Protein AF-V5BYB1-F1 (afdb_monomer)

pLDDT: mean 89.17, std 12.98, range [44.91, 97.81]

Structure (mmCIF, N/CA/C/O backbone):
data_AF-V5BYB1-F1
#
_entry.id   AF-V5BYB1-F1
#
loop_
_atom_site.group_PDB
_atom_site.id
_atom_site.type_symbol
_atom_site.label_atom_id
_atom_site.label_alt_id
_atom_site.label_comp_id
_atom_site.label_asym_id
_atom_site.label_entity_id
_atom_site.label_seq_id
_atom_site.pdbx_PDB_ins_code
_atom_site.Cartn_x
_atom_site.Cartn_y
_atom_site.Cartn_z
_atom_site.occupancy
_atom_site.B_iso_or_equiv
_atom_site.auth_seq_id
_atom_site.auth_comp_id
_atom_site.auth_asym_id
_atom_site.auth_atom_id
_atom_site.pdbx_PDB_model_num
ATOM 1 N N . MET A 1 1 ? 58.967 9.436 -84.830 1.00 49.25 1 MET A N 1
ATOM 2 C CA . MET A 1 1 ? 59.289 8.217 -84.060 1.00 49.25 1 MET A CA 1
ATOM 3 C C . MET A 1 1 ? 58.226 7.195 -84.417 1.00 49.25 1 MET A C 1
ATOM 5 O O . MET A 1 1 ? 57.054 7.480 -84.211 1.00 49.25 1 MET A O 1
ATOM 9 N N . SER A 1 2 ? 58.605 6.117 -85.094 1.00 58.28 2 SER A N 1
ATOM 10 C CA . SER 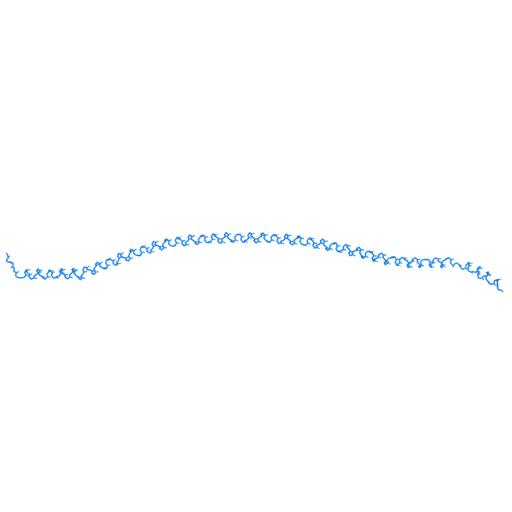A 1 2 ? 57.681 5.110 -85.627 1.00 58.28 2 SER A CA 1
ATOM 11 C C . SER A 1 2 ? 56.879 4.465 -84.496 1.00 58.28 2 SER A C 1
ATOM 13 O O . SER A 1 2 ? 57.434 4.210 -83.427 1.00 58.28 2 SER A O 1
ATOM 15 N N . ILE A 1 3 ? 55.593 4.190 -84.721 1.00 69.00 3 ILE A N 1
ATOM 16 C CA . ILE A 1 3 ? 54.814 3.334 -83.820 1.00 69.00 3 ILE A CA 1
ATOM 17 C C . ILE A 1 3 ? 55.486 1.959 -83.830 1.00 69.00 3 ILE A C 1
ATOM 19 O O . ILE A 1 3 ? 55.433 1.236 -84.822 1.00 69.00 3 ILE A O 1
ATOM 23 N N . ASN A 1 4 ? 56.173 1.634 -82.738 1.00 77.69 4 ASN A N 1
ATOM 24 C CA . ASN A 1 4 ? 56.830 0.349 -82.552 1.00 77.69 4 ASN A CA 1
ATOM 25 C C . 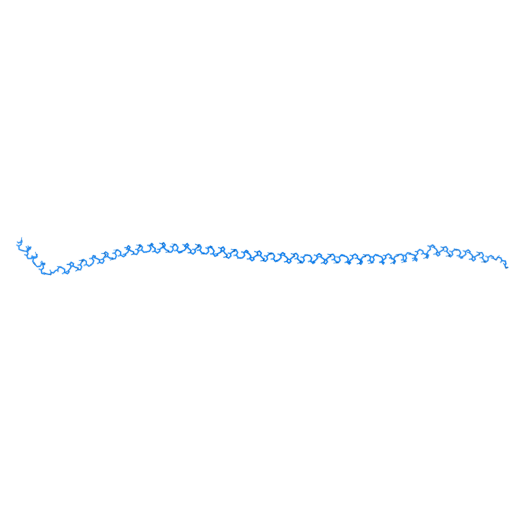ASN A 1 4 ? 55.833 -0.648 -81.951 1.00 77.69 4 ASN A C 1
ATOM 27 O O . ASN A 1 4 ? 54.982 -0.279 -81.143 1.00 77.69 4 ASN A O 1
ATOM 31 N N . ILE A 1 5 ? 55.973 -1.929 -82.299 1.00 81.44 5 ILE A N 1
ATOM 32 C CA . ILE A 1 5 ? 55.147 -3.043 -81.786 1.00 81.44 5 ILE A CA 1
ATOM 33 C C . ILE A 1 5 ? 55.106 -3.070 -80.245 1.00 81.44 5 ILE A C 1
ATOM 35 O O . ILE A 1 5 ? 54.105 -3.460 -79.647 1.00 81.44 5 ILE A O 1
ATOM 39 N N . THR A 1 6 ? 56.158 -2.575 -79.591 1.00 83.88 6 THR A N 1
ATOM 40 C CA . THR A 1 6 ? 56.239 -2.419 -78.133 1.00 83.88 6 THR A CA 1
ATOM 41 C C . THR A 1 6 ? 55.184 -1.470 -77.559 1.00 83.88 6 THR A C 1
ATOM 43 O O . THR A 1 6 ? 54.651 -1.755 -76.490 1.00 83.88 6 THR A O 1
ATOM 46 N N . LEU A 1 7 ? 54.830 -0.390 -78.266 1.00 85.69 7 LEU A N 1
ATOM 47 C CA . LEU A 1 7 ? 53.799 0.566 -77.844 1.00 85.69 7 LEU A CA 1
ATOM 48 C C . LEU A 1 7 ? 52.403 -0.077 -77.877 1.00 85.69 7 LEU A C 1
ATOM 50 O O . LEU A 1 7 ? 51.614 0.092 -76.952 1.00 85.69 7 LEU A O 1
ATOM 54 N N . ILE A 1 8 ? 52.117 -0.866 -78.918 1.00 86.25 8 ILE A N 1
ATOM 55 C CA . ILE A 1 8 ? 50.849 -1.602 -79.056 1.00 86.25 8 ILE A CA 1
ATOM 56 C C . ILE A 1 8 ? 50.734 -2.668 -77.957 1.00 86.25 8 ILE A C 1
ATOM 58 O O . ILE A 1 8 ? 49.690 -2.785 -77.316 1.00 86.25 8 ILE A O 1
ATOM 62 N N . GLY A 1 9 ? 51.823 -3.394 -77.679 1.00 88.94 9 GLY A N 1
ATOM 63 C CA . GLY A 1 9 ? 51.883 -4.341 -76.564 1.00 88.94 9 GLY A CA 1
ATOM 64 C C . GLY A 1 9 ? 51.641 -3.676 -75.205 1.00 88.94 9 GLY A C 1
ATOM 65 O O . GLY A 1 9 ? 50.857 -4.190 -74.413 1.00 88.94 9 GLY A O 1
ATOM 66 N N . GLN A 1 10 ? 52.242 -2.505 -74.957 1.00 88.88 10 GLN A N 1
ATOM 67 C CA . GLN A 1 10 ? 52.012 -1.713 -73.741 1.00 88.88 10 GLN A CA 1
ATOM 68 C C . GLN A 1 10 ? 50.563 -1.223 -73.613 1.00 88.88 10 GLN A C 1
ATOM 70 O O . GLN A 1 10 ? 50.010 -1.237 -72.516 1.00 88.88 10 GLN A O 1
ATOM 75 N N . MET A 1 11 ? 49.920 -0.816 -74.712 1.00 91.06 11 MET A N 1
ATOM 76 C CA . MET A 1 11 ? 48.504 -0.431 -74.684 1.00 91.06 11 MET A CA 1
ATOM 77 C C . MET A 1 11 ? 47.594 -1.612 -74.339 1.00 91.06 11 MET A C 1
ATOM 79 O O . MET A 1 11 ? 46.672 -1.448 -73.543 1.00 91.06 11 MET A O 1
ATOM 83 N N . ILE A 1 12 ? 47.857 -2.801 -74.893 1.00 92.38 12 ILE A N 1
ATOM 84 C CA . ILE A 1 12 ? 47.070 -4.004 -74.587 1.00 92.38 12 ILE A CA 1
ATOM 85 C C . ILE A 1 12 ? 47.254 -4.415 -73.121 1.00 92.38 12 ILE A C 1
ATOM 87 O O . ILE A 1 12 ? 46.267 -4.691 -72.441 1.00 92.38 12 ILE A O 1
ATOM 91 N N . THR A 1 13 ? 48.485 -4.425 -72.601 1.00 91.69 13 THR A N 1
ATOM 92 C CA . THR A 1 13 ? 48.723 -4.771 -71.189 1.00 91.69 13 THR A CA 1
ATOM 93 C C . THR A 1 13 ? 48.109 -3.748 -70.237 1.00 91.69 13 THR A C 1
ATOM 95 O O . THR A 1 13 ? 47.525 -4.137 -69.227 1.00 91.69 13 THR A O 1
ATOM 98 N N . PHE A 1 14 ? 48.163 -2.456 -70.570 1.00 92.88 14 PHE A N 1
ATOM 99 C CA . PHE A 1 14 ? 47.508 -1.409 -69.788 1.00 92.88 14 PHE A CA 1
ATOM 100 C C . PHE A 1 14 ? 45.977 -1.532 -69.819 1.00 92.88 14 PHE A C 1
ATOM 102 O O . PHE A 1 14 ? 45.332 -1.414 -68.779 1.00 92.88 14 PHE A O 1
ATOM 109 N N . ALA A 1 15 ? 45.387 -1.847 -70.977 1.00 93.75 15 ALA A N 1
ATOM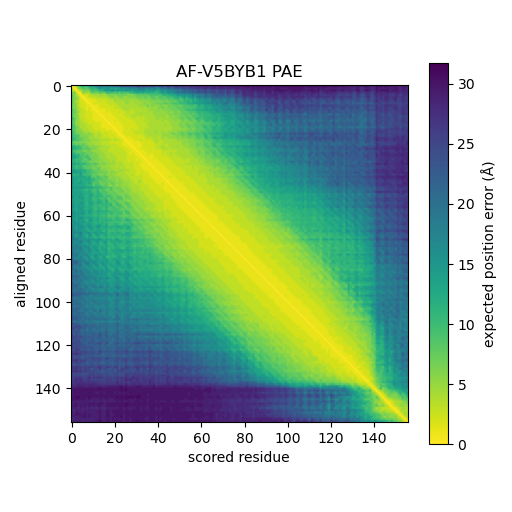 110 C CA . ALA A 1 15 ? 43.950 -2.087 -71.099 1.00 93.75 15 ALA A CA 1
ATOM 111 C C . ALA A 1 15 ? 43.493 -3.311 -70.286 1.00 93.75 15 ALA A C 1
ATOM 113 O O . ALA A 1 15 ? 42.484 -3.237 -69.585 1.00 93.75 15 ALA A O 1
ATOM 114 N N . LEU A 1 16 ? 44.256 -4.411 -70.316 1.00 94.12 16 LEU A N 1
ATOM 115 C CA . LEU A 1 16 ? 43.985 -5.596 -69.494 1.00 94.12 16 LEU A CA 1
ATOM 116 C C . LEU A 1 16 ? 44.101 -5.300 -67.993 1.00 94.12 16 LEU A C 1
ATOM 118 O O . LEU A 1 16 ? 43.287 -5.790 -67.214 1.00 94.12 16 LEU A O 1
ATOM 122 N N . LEU A 1 17 ? 45.067 -4.472 -67.583 1.00 93.56 17 LEU A N 1
ATOM 123 C CA . LEU A 1 17 ? 45.202 -4.039 -66.191 1.00 93.56 17 LEU A CA 1
ATOM 124 C C . LEU A 1 17 ? 44.001 -3.199 -65.749 1.00 93.56 17 LEU A C 1
ATOM 126 O O . LEU A 1 17 ? 43.449 -3.457 -64.682 1.00 93.56 17 LEU A O 1
ATOM 130 N N . ILE A 1 18 ? 43.565 -2.229 -66.561 1.00 93.38 18 ILE A N 1
ATOM 131 C CA . ILE A 1 18 ? 42.368 -1.428 -66.262 1.00 93.38 18 ILE A CA 1
ATOM 132 C C . ILE A 1 18 ? 41.146 -2.331 -66.127 1.00 93.38 18 ILE A C 1
ATOM 134 O O . ILE A 1 18 ? 40.384 -2.181 -65.173 1.00 93.38 18 ILE A O 1
ATOM 138 N N . TRP A 1 19 ? 40.974 -3.284 -67.044 1.00 93.75 19 TRP A N 1
ATOM 139 C CA . TRP A 1 19 ? 39.862 -4.225 -66.982 1.00 93.75 19 TRP A CA 1
ATOM 140 C C . TRP A 1 19 ? 39.894 -5.061 -65.697 1.00 93.75 19 TRP A C 1
ATOM 142 O O . TRP A 1 19 ? 38.885 -5.146 -65.003 1.00 93.75 19 TRP A O 1
ATOM 152 N N . PHE A 1 20 ? 41.060 -5.586 -65.312 1.00 94.31 20 PHE A N 1
ATOM 153 C CA . PHE A 1 20 ? 41.225 -6.326 -64.059 1.00 94.31 20 PHE A CA 1
ATOM 154 C C . PHE A 1 20 ? 40.926 -5.467 -62.819 1.00 94.31 20 PHE A C 1
ATOM 156 O O . PHE A 1 20 ? 40.245 -5.910 -61.897 1.00 94.31 20 PHE A O 1
ATOM 163 N N . VAL A 1 21 ? 41.405 -4.222 -62.785 1.00 91.81 21 VAL A N 1
ATOM 164 C CA . VAL A 1 21 ? 41.154 -3.303 -61.665 1.00 91.81 21 VAL A CA 1
ATOM 165 C C . VAL A 1 21 ? 39.669 -2.953 -61.561 1.00 91.81 21 VAL A C 1
ATOM 167 O O . VAL A 1 21 ? 39.132 -2.938 -60.453 1.00 91.81 21 VAL A O 1
ATOM 170 N N . MET A 1 22 ? 39.000 -2.716 -62.691 1.00 91.69 22 MET A N 1
ATOM 171 C CA . MET A 1 22 ? 37.563 -2.431 -62.737 1.00 91.69 22 MET A CA 1
ATOM 172 C C . MET A 1 22 ? 36.725 -3.628 -62.282 1.00 91.69 22 MET A C 1
ATOM 174 O O . MET A 1 22 ? 35.783 -3.436 -61.520 1.00 91.69 22 MET A O 1
ATOM 178 N N . GLU A 1 23 ? 37.083 -4.844 -62.702 1.00 91.12 23 GLU A N 1
ATOM 179 C CA . GLU A 1 23 ? 36.305 -6.051 -62.402 1.00 91.12 23 GLU A CA 1
ATOM 180 C C . GLU A 1 23 ? 36.548 -6.587 -60.982 1.00 91.12 23 GLU A C 1
ATOM 182 O O . GLU A 1 23 ? 35.620 -7.078 -60.350 1.00 91.12 23 GLU A O 1
ATOM 187 N N . TYR A 1 24 ? 37.772 -6.489 -60.447 1.00 90.94 24 TYR A N 1
ATOM 188 C CA . TYR A 1 24 ? 38.123 -7.140 -59.174 1.00 90.94 24 TYR A CA 1
ATOM 189 C C . TYR A 1 24 ? 38.397 -6.169 -58.024 1.00 90.94 24 TYR A C 1
ATOM 191 O O . TYR A 1 24 ? 37.972 -6.413 -56.896 1.00 90.94 24 TYR A O 1
ATOM 199 N N . VAL A 1 25 ? 39.110 -5.067 -58.266 1.00 92.25 25 VAL A N 1
ATOM 200 C CA . VAL A 1 25 ? 39.563 -4.172 -57.183 1.00 92.25 25 VAL A CA 1
ATOM 201 C C . VAL A 1 25 ? 38.487 -3.148 -56.825 1.00 92.25 25 VAL A C 1
ATOM 203 O O . VAL A 1 25 ? 38.205 -2.919 -55.647 1.00 92.25 25 VAL A O 1
ATOM 206 N N . TRP A 1 26 ? 37.858 -2.554 -57.839 1.00 90.19 26 TRP A N 1
ATOM 207 C CA . TRP A 1 26 ? 36.806 -1.554 -57.674 1.00 90.19 26 TRP A CA 1
ATOM 208 C C . TRP A 1 26 ? 35.595 -2.076 -56.878 1.00 90.19 26 TRP A C 1
ATOM 210 O O . TRP A 1 26 ? 35.239 -1.439 -55.883 1.00 90.19 26 TRP A O 1
ATOM 220 N N . PRO A 1 27 ? 34.985 -3.237 -57.204 1.00 92.38 27 PRO A N 1
ATOM 221 C CA . PRO A 1 27 ? 33.821 -3.717 -56.460 1.00 92.38 27 PRO A CA 1
ATOM 222 C C . PRO A 1 27 ? 34.137 -4.047 -55.001 1.00 92.38 27 PRO A C 1
ATOM 224 O O . PRO A 1 27 ? 33.321 -3.746 -54.134 1.00 92.38 27 PRO A O 1
ATOM 227 N N . VAL A 1 28 ? 35.324 -4.585 -54.693 1.00 92.12 28 VAL A N 1
ATOM 228 C CA . VAL A 1 28 ? 35.730 -4.878 -53.305 1.00 92.12 28 VAL A CA 1
ATOM 229 C C . VAL A 1 28 ? 35.872 -3.591 -52.484 1.00 92.12 28 VAL A C 1
ATOM 231 O O . VAL A 1 28 ? 35.398 -3.526 -51.348 1.00 92.12 28 VAL A O 1
ATOM 234 N N . LEU A 1 29 ? 36.471 -2.540 -53.056 1.00 91.25 29 LEU A N 1
ATOM 235 C CA . LEU A 1 29 ? 36.601 -1.239 -52.390 1.00 91.25 29 LEU A CA 1
ATOM 236 C C . LEU A 1 29 ? 35.244 -0.572 -52.146 1.00 91.25 29 LEU A C 1
ATOM 238 O O . LEU A 1 29 ? 34.990 -0.076 -51.046 1.00 91.25 29 LEU A O 1
ATOM 242 N N . PHE A 1 30 ? 34.363 -0.574 -53.149 1.00 92.19 30 PHE A N 1
ATOM 243 C CA . PHE A 1 30 ? 33.024 -0.003 -53.006 1.00 92.19 30 PHE A CA 1
ATOM 244 C C . PHE A 1 30 ? 32.168 -0.792 -52.018 1.00 92.19 30 PHE A C 1
ATOM 246 O O . PHE A 1 30 ? 31.497 -0.177 -51.192 1.00 92.19 30 PHE A O 1
ATOM 253 N N . ALA A 1 31 ? 32.246 -2.125 -52.027 1.00 93.44 31 ALA A N 1
ATOM 254 C CA . ALA A 1 31 ? 31.551 -2.965 -51.057 1.00 93.44 31 ALA A CA 1
ATOM 255 C C . ALA A 1 31 ? 31.988 -2.654 -49.616 1.00 93.44 31 ALA A C 1
ATOM 257 O O . ALA A 1 31 ? 31.139 -2.472 -48.747 1.00 93.44 31 ALA A O 1
ATOM 258 N N . ALA A 1 32 ? 33.294 -2.504 -49.365 1.00 92.00 32 ALA A N 1
ATOM 259 C CA . ALA A 1 32 ? 33.809 -2.160 -48.038 1.00 92.00 32 ALA A CA 1
ATOM 260 C C . ALA A 1 32 ? 33.368 -0.759 -47.567 1.00 92.00 32 ALA A C 1
ATOM 262 O O . ALA A 1 32 ? 33.096 -0.546 -46.381 1.00 92.00 32 ALA A O 1
ATOM 263 N N . LEU A 1 33 ? 33.287 0.212 -48.484 1.00 92.81 33 LEU A N 1
ATOM 264 C CA . LEU A 1 33 ? 32.774 1.551 -48.181 1.00 92.81 33 LEU A CA 1
ATOM 265 C C . LEU A 1 33 ? 31.270 1.534 -47.893 1.00 92.81 33 LEU A C 1
ATOM 267 O O . LEU A 1 33 ? 30.828 2.183 -46.943 1.00 92.81 33 LEU A O 1
ATOM 271 N N . GLU A 1 34 ? 30.498 0.789 -48.679 1.00 94.12 34 GLU A N 1
ATOM 272 C CA . GLU A 1 34 ? 29.052 0.671 -48.506 1.00 94.12 34 GLU A CA 1
ATOM 273 C C . GLU A 1 34 ? 28.703 -0.055 -47.202 1.00 94.12 34 GLU A C 1
ATOM 275 O O . GLU A 1 34 ? 27.839 0.398 -46.456 1.00 94.12 34 GLU A O 1
ATOM 280 N N . GLU A 1 35 ? 29.445 -1.108 -46.847 1.00 94.94 35 GLU A N 1
ATOM 281 C CA . GLU A 1 35 ? 29.292 -1.801 -45.565 1.00 94.94 35 GLU A CA 1
ATOM 282 C C . GLU A 1 35 ? 29.522 -0.853 -44.379 1.00 94.94 35 GLU A C 1
ATOM 284 O O . GLU A 1 35 ? 28.755 -0.857 -43.414 1.00 94.94 35 GLU A O 1
ATOM 289 N N . ARG A 1 36 ? 30.549 0.005 -44.450 1.00 94.69 36 ARG A N 1
ATOM 290 C CA . ARG A 1 36 ? 30.807 1.015 -43.412 1.00 94.69 36 ARG A CA 1
ATOM 291 C C . ARG A 1 36 ? 29.685 2.040 -43.320 1.00 94.69 36 ARG A C 1
ATOM 293 O O . ARG A 1 36 ? 29.240 2.336 -42.213 1.00 94.69 36 ARG A O 1
ATOM 300 N N . LYS A 1 37 ? 29.220 2.570 -44.455 1.00 94.38 37 LYS A N 1
ATOM 301 C CA . LYS A 1 37 ? 28.092 3.514 -44.485 1.00 94.38 37 LYS A CA 1
ATOM 302 C C . LYS A 1 37 ? 26.839 2.890 -43.883 1.00 94.38 37 LYS A C 1
ATOM 304 O O . LYS A 1 37 ? 26.213 3.506 -43.025 1.00 94.38 37 LYS A O 1
ATOM 309 N N . LYS A 1 38 ? 26.526 1.654 -44.275 1.00 95.88 38 LYS A N 1
ATOM 310 C CA . LYS A 1 38 ? 25.383 0.899 -43.766 1.00 95.88 38 LYS A CA 1
ATOM 311 C C . LYS A 1 38 ? 25.476 0.680 -42.257 1.00 95.88 38 LYS A C 1
ATOM 313 O O . LYS A 1 38 ? 24.533 1.012 -41.553 1.00 95.88 38 LYS A O 1
ATOM 318 N N . LYS A 1 39 ? 26.627 0.231 -41.743 1.00 95.31 39 LYS A N 1
ATOM 319 C CA . LYS A 1 39 ? 26.849 0.052 -40.296 1.00 95.31 39 LYS A CA 1
ATOM 320 C C . LYS A 1 39 ? 26.668 1.346 -39.501 1.00 95.31 39 LYS A C 1
ATOM 322 O O . LYS A 1 39 ? 26.091 1.316 -38.421 1.00 95.31 39 LYS A O 1
ATOM 327 N N . ILE A 1 40 ? 27.148 2.476 -40.021 1.00 94.62 40 ILE A N 1
ATOM 328 C CA . ILE A 1 40 ? 26.979 3.782 -39.366 1.00 94.62 40 ILE A CA 1
ATOM 329 C C . ILE A 1 40 ? 25.506 4.201 -39.374 1.00 94.62 40 ILE A C 1
ATOM 331 O O . ILE A 1 40 ? 24.999 4.632 -38.343 1.00 94.62 40 ILE A O 1
ATOM 335 N N . ALA A 1 41 ? 24.818 4.050 -40.507 1.00 95.62 41 ALA A N 1
ATOM 336 C CA . ALA A 1 41 ? 23.403 4.387 -40.626 1.00 95.62 41 ALA A CA 1
ATOM 337 C C . ALA A 1 41 ? 22.530 3.522 -39.703 1.00 95.62 41 ALA A C 1
ATOM 339 O O . ALA A 1 41 ? 21.695 4.052 -38.975 1.00 95.62 41 ALA A O 1
ATOM 340 N N . GLU A 1 42 ? 22.762 2.208 -39.677 1.00 96.12 42 GLU A N 1
ATOM 341 C CA . GLU A 1 42 ? 22.065 1.278 -38.784 1.00 96.12 42 GLU A CA 1
ATOM 342 C C . GLU A 1 42 ? 22.368 1.574 -37.312 1.00 96.12 42 GLU A C 1
ATOM 344 O O . GLU A 1 42 ? 21.454 1.584 -36.492 1.00 96.12 42 GLU A O 1
ATOM 349 N N . GLY A 1 43 ? 23.627 1.869 -36.974 1.00 94.81 43 GLY A N 1
ATOM 350 C CA . GLY A 1 43 ? 24.021 2.235 -35.615 1.00 94.81 43 GLY A CA 1
ATOM 351 C C . GLY A 1 43 ? 23.376 3.536 -35.140 1.00 94.81 43 GLY A C 1
ATOM 352 O O . GLY A 1 43 ? 22.897 3.602 -34.010 1.00 94.81 43 GLY A O 1
ATOM 353 N N . LEU A 1 44 ? 23.312 4.553 -36.005 1.00 95.75 44 LEU A N 1
ATOM 354 C CA . LEU A 1 44 ? 22.671 5.828 -35.686 1.00 95.75 44 LEU A CA 1
ATOM 355 C C . LEU A 1 44 ? 21.154 5.670 -35.531 1.00 95.75 44 LEU A C 1
ATOM 357 O O . LEU A 1 44 ? 20.597 6.147 -34.547 1.00 95.75 44 LEU A O 1
ATOM 361 N N . ALA A 1 45 ? 20.506 4.933 -36.438 1.00 96.31 45 ALA A N 1
ATOM 362 C CA . ALA A 1 45 ? 19.077 4.640 -36.348 1.00 96.31 45 ALA A CA 1
ATOM 363 C C . ALA A 1 45 ? 18.733 3.821 -35.091 1.00 96.31 45 ALA A C 1
ATOM 365 O O . ALA A 1 45 ? 17.732 4.084 -34.427 1.00 96.31 45 ALA A O 1
ATOM 366 N N . ALA A 1 46 ? 19.574 2.848 -34.726 1.00 95.81 46 ALA A N 1
ATOM 367 C CA . ALA A 1 46 ? 19.405 2.075 -33.499 1.00 95.81 46 ALA A CA 1
ATOM 368 C C . ALA A 1 46 ? 19.592 2.939 -32.242 1.00 95.81 46 ALA A C 1
ATOM 370 O O . ALA A 1 46 ? 18.852 2.767 -31.275 1.00 95.81 46 ALA A O 1
ATOM 371 N N . ALA A 1 47 ? 20.546 3.874 -32.253 1.00 94.94 47 ALA A N 1
ATOM 372 C CA . ALA A 1 47 ? 20.769 4.797 -31.143 1.00 94.94 47 ALA A CA 1
ATOM 373 C C . ALA A 1 47 ? 19.590 5.766 -30.954 1.00 94.94 47 ALA A C 1
ATOM 375 O O . ALA A 1 47 ? 19.129 5.941 -29.828 1.00 94.94 47 ALA A O 1
ATOM 376 N N . GLU A 1 48 ? 19.073 6.345 -32.041 1.00 95.81 48 GLU A N 1
ATOM 377 C CA . GLU A 1 48 ? 17.909 7.240 -32.007 1.00 95.81 48 GLU A CA 1
ATOM 378 C C . GLU A 1 48 ? 16.663 6.507 -31.500 1.00 95.81 48 GLU A C 1
ATOM 380 O O . GLU A 1 48 ? 16.021 6.949 -30.546 1.00 95.81 48 GLU A O 1
ATOM 385 N N . LYS A 1 49 ? 16.389 5.317 -32.047 1.00 96.69 49 LYS A N 1
ATOM 386 C CA . LYS A 1 49 ? 15.288 4.468 -31.584 1.00 96.69 49 LYS A CA 1
ATOM 387 C C . LYS A 1 49 ? 15.450 4.065 -30.116 1.00 96.69 49 LYS A C 1
ATOM 389 O O . LYS A 1 49 ? 14.485 4.101 -29.361 1.00 96.69 49 LYS A O 1
ATOM 394 N N . GLY A 1 50 ? 16.665 3.716 -29.692 1.00 96.25 50 GLY A N 1
ATOM 395 C CA . GLY A 1 50 ? 16.953 3.390 -28.296 1.00 96.25 50 GLY A CA 1
ATOM 396 C C . GLY A 1 50 ? 16.706 4.572 -27.356 1.00 96.25 50 GLY A C 1
ATOM 397 O O . GLY A 1 50 ? 16.168 4.387 -26.266 1.00 96.25 50 GLY A O 1
ATOM 398 N N . GLN A 1 51 ? 17.041 5.791 -27.783 1.00 96.38 51 GLN A N 1
ATOM 399 C CA . GLN A 1 51 ? 16.770 7.004 -27.015 1.00 96.38 51 GLN A CA 1
ATOM 400 C C . GLN A 1 51 ? 15.265 7.287 -26.912 1.00 96.38 51 GLN A C 1
ATOM 402 O O . GLN A 1 51 ? 14.777 7.591 -25.823 1.00 96.38 51 GLN A O 1
ATOM 407 N N . GLU A 1 52 ? 14.518 7.145 -28.008 1.00 96.88 52 GLU A N 1
ATOM 408 C CA . GLU A 1 52 ? 13.060 7.301 -28.010 1.00 96.88 52 GLU A CA 1
ATOM 409 C C . GLU A 1 52 ? 12.379 6.263 -27.104 1.00 96.88 52 GLU A C 1
ATOM 411 O O . G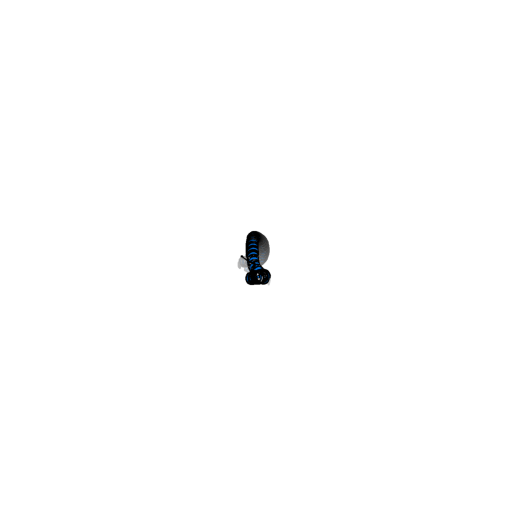LU A 1 52 ? 11.570 6.614 -26.241 1.00 96.88 52 GLU A O 1
ATOM 416 N N . GLU A 1 53 ? 12.753 4.988 -27.232 1.00 96.31 53 GLU A N 1
ATOM 417 C CA . GLU A 1 53 ? 12.233 3.908 -26.391 1.00 96.31 53 GLU A CA 1
ATOM 418 C C . GLU A 1 53 ? 12.562 4.130 -24.911 1.00 96.31 53 GLU A C 1
ATOM 420 O O . GLU A 1 53 ? 11.701 3.908 -24.055 1.00 96.31 53 GLU A O 1
ATOM 425 N N . MET A 1 54 ? 13.764 4.628 -24.596 1.00 96.19 54 MET A N 1
ATOM 426 C CA . MET A 1 54 ? 14.154 4.982 -23.230 1.00 96.19 54 MET A CA 1
ATOM 427 C C . MET A 1 54 ? 13.259 6.087 -22.660 1.00 96.19 54 MET A C 1
ATOM 429 O O . MET A 1 54 ? 12.758 5.950 -21.543 1.00 96.19 54 MET A O 1
ATOM 433 N N . LEU A 1 55 ? 13.010 7.154 -23.425 1.00 96.62 55 LEU A N 1
ATOM 434 C CA . LEU A 1 55 ? 12.140 8.254 -23.000 1.00 96.62 55 LEU A CA 1
ATOM 435 C C . LEU A 1 55 ? 10.696 7.781 -22.786 1.00 96.62 55 LEU A C 1
ATOM 437 O O . LEU A 1 55 ? 10.071 8.128 -21.781 1.00 96.62 55 LEU A O 1
ATOM 441 N N . LEU A 1 56 ? 10.172 6.947 -23.686 1.00 97.06 56 LEU A N 1
ATOM 442 C CA . LEU A 1 56 ? 8.840 6.354 -23.548 1.00 97.06 56 LEU A CA 1
ATOM 443 C C . LEU A 1 56 ? 8.752 5.432 -22.325 1.00 97.06 56 LEU A C 1
ATOM 445 O O . LEU A 1 56 ? 7.757 5.467 -21.595 1.00 97.06 56 LEU A O 1
ATOM 449 N N . ALA A 1 57 ? 9.777 4.616 -22.079 1.00 96.31 57 ALA A N 1
ATOM 450 C CA . ALA A 1 57 ? 9.851 3.753 -20.907 1.00 96.31 57 ALA A CA 1
ATOM 451 C C . ALA A 1 57 ? 9.900 4.573 -19.610 1.00 96.31 57 ALA A C 1
ATOM 453 O O . ALA A 1 57 ? 9.182 4.258 -18.661 1.00 96.31 57 ALA A O 1
ATOM 454 N N . GLU A 1 58 ? 10.671 5.662 -19.581 1.00 96.75 58 GLU A N 1
ATOM 455 C CA . GLU A 1 58 ? 10.756 6.561 -18.430 1.00 96.75 58 GLU A CA 1
ATOM 456 C C . GLU A 1 58 ? 9.413 7.251 -18.149 1.00 96.75 58 GLU A C 1
ATOM 458 O O . GLU A 1 58 ? 8.962 7.297 -17.001 1.00 96.75 58 GLU A O 1
ATOM 463 N N . GLN A 1 59 ? 8.727 7.740 -19.188 1.00 97.19 59 GLN A N 1
ATOM 464 C CA . GLN A 1 59 ? 7.390 8.325 -19.053 1.00 97.19 59 GLN A CA 1
ATOM 465 C C . GLN A 1 59 ? 6.376 7.307 -18.522 1.00 97.19 59 GLN A C 1
ATOM 467 O O . GLN A 1 59 ? 5.625 7.614 -17.593 1.00 97.19 59 GLN A O 1
ATOM 472 N N . LYS A 1 60 ? 6.381 6.078 -19.055 1.00 97.00 60 LYS A N 1
ATOM 473 C CA . LYS A 1 60 ? 5.524 4.988 -18.565 1.00 97.00 60 LYS A CA 1
ATOM 474 C C . LYS A 1 60 ? 5.830 4.644 -17.110 1.00 97.00 60 LYS A C 1
ATOM 476 O O . LYS A 1 60 ? 4.902 4.532 -16.315 1.00 97.00 60 LYS A O 1
ATOM 481 N N . ALA A 1 61 ? 7.104 4.531 -16.739 1.00 97.00 61 ALA A N 1
ATOM 482 C CA . ALA A 1 61 ? 7.518 4.246 -15.368 1.00 97.00 61 ALA A CA 1
ATOM 483 C C . ALA A 1 61 ? 7.073 5.351 -14.397 1.00 97.00 61 ALA A C 1
ATOM 485 O O . ALA A 1 61 ? 6.509 5.055 -13.343 1.00 97.00 61 ALA A O 1
ATOM 486 N N . LYS A 1 62 ? 7.245 6.626 -14.771 1.00 97.00 62 LYS A N 1
ATOM 487 C CA . LYS A 1 62 ? 6.746 7.774 -13.997 1.00 97.00 62 LYS A CA 1
ATOM 488 C C . LYS A 1 62 ? 5.223 7.741 -13.847 1.00 97.00 62 LYS A C 1
ATOM 490 O O . LYS A 1 62 ? 4.721 7.973 -12.748 1.00 97.00 62 LYS A O 1
ATOM 495 N N . GLY A 1 63 ? 4.498 7.415 -14.918 1.00 97.44 63 GLY A N 1
ATOM 496 C CA . GLY A 1 63 ? 3.043 7.254 -14.894 1.00 97.44 63 GLY A CA 1
ATOM 497 C C . GLY A 1 63 ? 2.591 6.131 -13.959 1.00 97.44 63 GLY A C 1
ATOM 498 O O . GLY A 1 63 ? 1.727 6.346 -13.114 1.00 97.44 63 GLY A O 1
ATOM 499 N N . LEU A 1 64 ? 3.227 4.960 -14.045 1.00 96.81 64 LEU A N 1
ATOM 500 C CA . LEU A 1 64 ? 2.953 3.823 -13.162 1.00 96.81 64 LEU A CA 1
ATOM 501 C C . LEU A 1 64 ? 3.238 4.157 -11.696 1.00 96.81 64 LEU A C 1
ATOM 503 O O . LEU A 1 64 ? 2.420 3.846 -10.837 1.00 96.81 64 LEU A O 1
ATOM 507 N N . LEU A 1 65 ? 4.354 4.831 -11.406 1.00 97.38 65 LEU A N 1
ATOM 508 C CA . LEU A 1 65 ? 4.699 5.241 -10.045 1.00 97.38 65 LEU A CA 1
ATOM 509 C C . LEU A 1 65 ? 3.667 6.221 -9.474 1.00 97.38 65 LEU A C 1
ATOM 511 O O . LEU A 1 65 ? 3.299 6.115 -8.305 1.00 97.38 65 LEU A O 1
ATOM 515 N N . LYS A 1 66 ? 3.196 7.173 -10.288 1.00 97.50 66 LYS A N 1
ATOM 516 C CA . LYS A 1 66 ? 2.144 8.109 -9.885 1.00 97.50 66 LYS A CA 1
ATOM 517 C C . LYS A 1 66 ? 0.838 7.368 -9.594 1.00 97.50 66 LYS A C 1
ATOM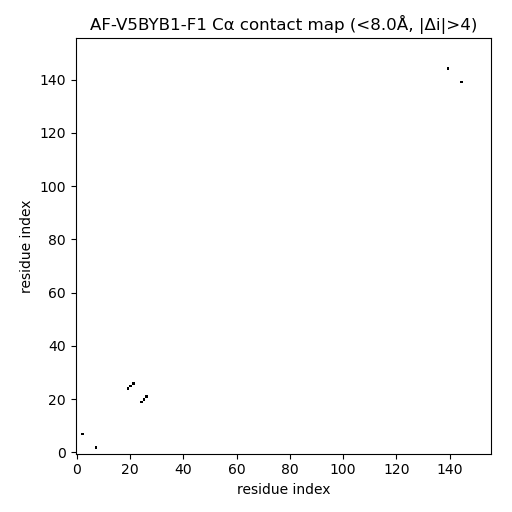 519 O O . LYS A 1 66 ? 0.312 7.508 -8.498 1.00 97.50 66 LYS A O 1
ATOM 524 N N . ASN A 1 67 ? 0.385 6.521 -10.517 1.00 97.19 67 ASN A N 1
ATOM 525 C CA . ASN A 1 67 ? -0.837 5.736 -10.337 1.00 97.19 67 ASN A CA 1
ATOM 526 C C . ASN A 1 67 ? -0.759 4.841 -9.091 1.00 97.19 67 ASN A C 1
ATOM 528 O O . ASN A 1 67 ? -1.713 4.777 -8.325 1.00 97.19 67 ASN A O 1
ATOM 532 N N . ALA A 1 68 ? 0.388 4.201 -8.845 1.00 96.56 68 ALA A N 1
ATOM 533 C CA . ALA A 1 68 ? 0.599 3.383 -7.654 1.00 96.56 68 ALA A CA 1
ATOM 534 C C . ALA A 1 68 ? 0.524 4.209 -6.357 1.00 96.56 68 ALA A C 1
ATOM 536 O O . ALA A 1 68 ? -0.046 3.752 -5.368 1.00 96.56 68 ALA A O 1
ATOM 537 N N . LYS A 1 69 ? 1.067 5.435 -6.351 1.00 96.81 69 LYS A N 1
ATOM 538 C CA . LYS A 1 69 ? 0.946 6.354 -5.207 1.00 96.81 69 LYS A CA 1
ATOM 539 C C . LYS A 1 69 ? -0.497 6.792 -4.976 1.00 96.81 69 LYS A C 1
ATOM 541 O O . LYS A 1 69 ? -0.941 6.777 -3.830 1.00 96.81 69 LYS A O 1
ATOM 546 N N . ASP A 1 70 ? -1.216 7.135 -6.041 1.00 97.56 70 ASP A N 1
ATOM 547 C CA . ASP A 1 70 ? -2.616 7.558 -5.966 1.00 97.56 70 ASP A CA 1
ATOM 548 C C . ASP A 1 70 ? -3.490 6.414 -5.418 1.00 97.56 70 ASP A C 1
ATOM 550 O O . ASP A 1 70 ? -4.205 6.600 -4.434 1.00 97.56 70 ASP A O 1
ATOM 554 N N . GLN A 1 71 ? -3.328 5.196 -5.950 1.00 97.19 71 GLN A N 1
ATOM 555 C CA . GLN A 1 71 ? -4.003 3.991 -5.449 1.00 97.19 71 GLN A CA 1
ATOM 556 C C . GLN A 1 7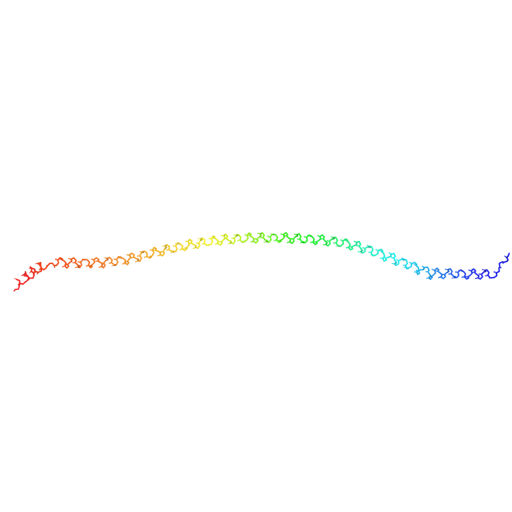1 ? -3.645 3.683 -3.991 1.00 97.19 71 GLN A C 1
ATOM 558 O O . GLN A 1 71 ? -4.517 3.357 -3.189 1.00 97.19 71 GLN A O 1
ATOM 563 N N . SER A 1 72 ? -2.371 3.804 -3.612 1.00 96.56 72 SER A N 1
ATOM 564 C CA . SER A 1 72 ? -1.954 3.596 -2.223 1.00 96.56 72 SER A CA 1
ATOM 565 C C . SER A 1 72 ? -2.604 4.610 -1.280 1.00 96.56 72 SER A C 1
ATOM 567 O O . SER A 1 72 ? -3.020 4.235 -0.185 1.00 96.56 72 SER A O 1
ATOM 569 N N . SER A 1 73 ? -2.698 5.878 -1.684 1.00 96.81 73 SER A N 1
ATOM 570 C CA . SER A 1 73 ? -3.373 6.917 -0.902 1.00 96.81 73 SER A CA 1
ATOM 571 C C . SER A 1 73 ? -4.870 6.634 -0.765 1.00 96.81 73 SER A C 1
ATOM 573 O O . SER A 1 73 ? -5.433 6.802 0.316 1.00 96.81 73 SER A O 1
ATOM 575 N N . GLU A 1 74 ? -5.511 6.172 -1.838 1.00 97.81 74 GLU A N 1
ATOM 576 C CA . GLU A 1 74 ? -6.923 5.788 -1.840 1.00 97.81 74 GLU A CA 1
ATOM 577 C C . GLU A 1 74 ? -7.186 4.610 -0.893 1.00 97.81 74 GLU A C 1
ATOM 579 O O . GLU A 1 74 ? -8.081 4.687 -0.053 1.00 97.81 74 GLU A O 1
ATOM 584 N N . ILE A 1 75 ? -6.354 3.565 -0.939 1.00 97.69 75 ILE A N 1
ATOM 585 C CA . ILE A 1 75 ? -6.441 2.416 -0.025 1.00 97.69 75 ILE A CA 1
ATOM 586 C C . ILE A 1 75 ? -6.302 2.862 1.433 1.00 97.69 75 ILE A C 1
ATOM 588 O O . ILE A 1 75 ? -7.095 2.446 2.276 1.00 97.69 75 ILE A O 1
ATOM 592 N N . VAL A 1 76 ? -5.331 3.725 1.743 1.00 97.75 76 VAL A N 1
ATOM 593 C CA . VAL A 1 76 ? -5.138 4.234 3.111 1.00 97.75 76 VAL A CA 1
ATOM 594 C C . VAL A 1 76 ? -6.343 5.058 3.569 1.00 97.75 76 VAL A C 1
ATOM 596 O O . VAL A 1 76 ? -6.795 4.896 4.702 1.00 97.75 76 VAL A O 1
ATOM 599 N N . SER A 1 77 ? -6.899 5.900 2.695 1.00 97.56 77 SER A N 1
ATOM 600 C CA . SER A 1 77 ? -8.095 6.690 3.001 1.00 97.56 77 SER A CA 1
ATOM 601 C C . SER A 1 77 ? -9.319 5.802 3.249 1.00 97.56 77 SER A C 1
ATOM 603 O O . SER A 1 77 ? -10.019 5.983 4.247 1.00 97.56 77 SER A O 1
ATOM 605 N N . MET A 1 78 ? -9.541 4.790 2.403 1.00 97.44 78 MET A N 1
ATOM 606 C CA . MET A 1 78 ? -10.614 3.811 2.592 1.00 97.44 78 MET A CA 1
ATOM 607 C C . MET A 1 78 ? -10.439 3.019 3.890 1.00 97.44 78 MET A C 1
ATOM 609 O O . MET A 1 78 ? -11.407 2.845 4.626 1.00 97.44 78 MET A O 1
ATOM 613 N N . ALA A 1 79 ? -9.216 2.588 4.208 1.00 97.25 79 ALA A N 1
ATOM 614 C CA . ALA A 1 79 ? -8.922 1.864 5.440 1.00 97.25 79 ALA A CA 1
ATOM 615 C C . ALA A 1 79 ? -9.178 2.724 6.688 1.00 97.25 79 ALA A C 1
ATOM 617 O O . ALA A 1 79 ? -9.759 2.238 7.655 1.00 97.25 79 ALA A O 1
ATOM 618 N N . GLN A 1 80 ? -8.802 4.009 6.667 1.00 97.31 80 GLN A N 1
ATOM 619 C CA . GLN A 1 80 ? -9.094 4.939 7.765 1.00 97.31 80 GLN A CA 1
ATOM 620 C C . GLN A 1 80 ? -10.594 5.161 7.943 1.00 97.31 80 GLN A C 1
ATOM 622 O O . GLN A 1 80 ? -11.081 5.136 9.073 1.00 97.31 80 GLN A O 1
ATOM 627 N N . LYS A 1 81 ? -11.331 5.334 6.840 1.00 97.56 81 LYS A N 1
ATOM 628 C CA . LYS A 1 81 ? -12.788 5.462 6.884 1.00 97.56 81 LYS A CA 1
ATOM 629 C C . LYS A 1 81 ? -13.426 4.206 7.477 1.00 97.56 81 LYS A C 1
ATOM 631 O O . LYS A 1 81 ? -14.168 4.305 8.444 1.00 97.56 81 LYS A O 1
ATOM 636 N N . GLN A 1 82 ? -13.057 3.031 6.972 1.00 97.50 82 GLN A N 1
ATOM 637 C CA . GLN A 1 82 ? -13.582 1.759 7.464 1.00 97.50 82 GLN A CA 1
ATOM 638 C C . GLN A 1 82 ? -13.238 1.523 8.941 1.00 97.50 82 GLN A C 1
ATOM 640 O O . GLN A 1 82 ? -14.080 1.054 9.698 1.00 97.50 82 GLN A O 1
ATOM 645 N N . ALA A 1 83 ? -12.029 1.882 9.381 1.00 97.06 83 ALA A N 1
ATOM 646 C CA . ALA A 1 83 ? -11.658 1.818 10.791 1.00 97.06 83 ALA A CA 1
ATOM 647 C C . ALA A 1 83 ? -12.523 2.748 11.660 1.00 97.06 83 ALA A C 1
ATOM 649 O O . ALA A 1 83 ? -12.948 2.347 12.742 1.00 97.06 83 ALA A O 1
ATOM 650 N N . SER A 1 84 ? -12.810 3.965 11.187 1.00 97.12 84 SER A N 1
ATOM 651 C CA . SER A 1 84 ? -13.709 4.899 11.874 1.00 97.12 84 SER A CA 1
ATOM 652 C C . SER A 1 84 ? -15.128 4.341 11.981 1.00 97.12 84 SER A C 1
ATOM 654 O O . SER A 1 84 ? -15.690 4.341 13.076 1.00 97.12 84 SER A O 1
ATOM 656 N N . ASP A 1 85 ? -15.665 3.808 10.881 1.00 97.69 85 ASP A N 1
ATOM 657 C CA . ASP A 1 85 ? -17.001 3.206 10.828 1.00 97.69 85 ASP A CA 1
ATOM 658 C C . ASP A 1 85 ? -17.096 2.017 11.805 1.00 97.69 85 ASP A C 1
ATOM 660 O O . ASP A 1 85 ? -18.011 1.950 12.622 1.00 97.69 85 ASP A O 1
ATOM 664 N N . ILE A 1 86 ? -16.087 1.134 11.830 1.00 97.62 86 ILE A N 1
ATOM 665 C CA . ILE A 1 86 ? -16.019 0.004 12.775 1.00 97.62 86 ILE A CA 1
ATOM 666 C C . ILE A 1 86 ? -16.015 0.487 14.229 1.00 97.62 86 ILE A C 1
ATOM 668 O O . ILE A 1 86 ? -16.668 -0.115 15.086 1.00 97.62 86 ILE A O 1
ATOM 672 N N . VAL A 1 87 ? -15.265 1.546 14.541 1.00 97.44 87 VAL A N 1
ATOM 673 C CA . VAL A 1 87 ? -15.211 2.102 15.900 1.00 97.44 87 VAL A CA 1
ATOM 674 C C . VAL A 1 87 ? -16.561 2.697 16.297 1.00 97.44 87 VAL A C 1
ATOM 676 O O . VAL A 1 87 ? -16.983 2.526 17.443 1.00 97.44 87 VAL A O 1
ATOM 679 N N . GLU A 1 88 ? -17.243 3.383 15.385 1.00 97.19 88 GLU A N 1
ATOM 680 C CA . GLU A 1 88 ? -18.568 3.949 15.632 1.00 97.19 88 GLU A CA 1
ATOM 681 C C . GLU A 1 88 ? -19.629 2.860 15.830 1.00 97.19 88 GLU A C 1
ATOM 683 O O . GLU A 1 88 ? -20.344 2.877 16.838 1.00 97.19 88 GLU A O 1
ATOM 688 N N . ASP A 1 89 ? -19.644 1.846 14.966 1.00 97.06 89 ASP A N 1
ATOM 689 C CA . ASP A 1 89 ? -20.523 0.682 15.086 1.00 97.06 89 ASP A CA 1
ATOM 690 C C . ASP A 1 89 ? -20.279 -0.069 16.398 1.00 97.06 89 ASP A C 1
ATOM 692 O O . ASP A 1 89 ? -21.220 -0.401 17.125 1.00 97.06 89 ASP A O 1
ATOM 696 N N . SER A 1 90 ? -19.010 -0.273 16.763 1.00 96.50 90 SER A N 1
ATOM 697 C CA . SER A 1 90 ? -18.631 -0.933 18.017 1.00 96.50 90 SER A CA 1
ATOM 698 C C . SER A 1 90 ? -19.088 -0.135 19.239 1.00 96.50 90 SER A C 1
ATOM 700 O O . SER A 1 90 ? -19.591 -0.717 20.200 1.00 96.50 90 SER A O 1
ATOM 702 N N . LYS A 1 91 ? -18.965 1.200 19.214 1.00 97.19 91 LYS A N 1
ATOM 703 C CA . LYS A 1 91 ? -19.471 2.073 20.287 1.00 97.19 91 LYS A CA 1
ATOM 704 C C . LYS A 1 91 ? -20.991 2.003 20.396 1.00 97.19 91 LYS A C 1
ATOM 706 O O . LYS A 1 91 ? -21.516 1.923 21.507 1.00 97.19 91 LYS A O 1
ATOM 711 N N . SER A 1 92 ? -21.692 2.020 19.265 1.00 97.38 92 SER A N 1
ATOM 712 C CA . SER A 1 92 ? -23.151 1.909 19.212 1.00 97.38 92 SER A CA 1
ATOM 713 C C . SER A 1 92 ? -23.630 0.568 19.778 1.00 97.38 92 SER A C 1
ATOM 715 O O . SER A 1 92 ? -24.490 0.529 20.663 1.00 97.38 92 SER A O 1
ATOM 717 N N . ALA A 1 93 ? -23.002 -0.533 19.355 1.00 97.06 93 ALA A N 1
ATOM 718 C CA . ALA A 1 93 ? -23.282 -1.871 19.863 1.00 97.06 93 ALA A CA 1
ATOM 719 C C . ALA A 1 93 ? -22.994 -1.987 21.368 1.00 97.06 93 ALA A C 1
ATOM 721 O O . ALA A 1 93 ? -23.837 -2.485 22.115 1.00 97.06 93 ALA A O 1
ATOM 722 N N . ALA A 1 94 ? -21.852 -1.469 21.832 1.00 96.38 94 ALA A N 1
ATOM 723 C CA . ALA A 1 94 ? -21.488 -1.473 23.247 1.00 96.38 94 ALA A CA 1
ATOM 724 C C . ALA A 1 94 ? -22.487 -0.682 24.102 1.00 96.38 94 ALA A C 1
ATOM 726 O O . ALA A 1 94 ? -22.879 -1.143 25.172 1.00 96.38 94 ALA A O 1
ATOM 727 N N . LYS A 1 95 ? -22.948 0.480 23.623 1.00 97.12 95 LYS A N 1
ATOM 728 C CA . LYS A 1 95 ? -23.973 1.271 24.315 1.00 97.12 95 LYS A CA 1
ATOM 729 C C . LYS A 1 95 ? -25.293 0.506 24.413 1.00 97.12 95 LYS A C 1
ATOM 731 O O . LYS A 1 95 ? -25.868 0.430 25.492 1.00 97.12 95 LYS A O 1
ATOM 736 N N . LYS A 1 96 ? -25.730 -0.114 23.314 1.00 97.38 96 LYS A N 1
ATOM 737 C CA . LYS A 1 96 ? -26.961 -0.914 23.277 1.00 97.38 96 LYS A CA 1
ATOM 738 C C . LYS A 1 96 ? -26.903 -2.113 24.227 1.00 97.38 96 LYS A C 1
ATOM 740 O O . LYS A 1 96 ? -27.880 -2.377 24.924 1.00 97.38 96 LYS A O 1
ATOM 745 N N . GLU A 1 97 ? -25.778 -2.825 24.276 1.00 96.25 97 GLU A N 1
ATOM 746 C CA . GLU A 1 97 ? -25.614 -3.945 25.211 1.00 96.25 97 GLU A CA 1
ATOM 747 C C . GLU A 1 97 ? -25.507 -3.458 26.661 1.00 96.25 97 GLU A C 1
ATOM 749 O O . GLU A 1 97 ? -26.083 -4.075 27.554 1.00 96.25 97 GLU A O 1
ATOM 754 N N . GLY A 1 98 ? -24.856 -2.315 26.899 1.00 96.81 98 GLY A N 1
ATOM 755 C CA . GLY A 1 98 ? -24.827 -1.663 28.209 1.00 96.81 98 GLY A CA 1
ATOM 756 C C . GLY A 1 98 ? -26.227 -1.310 28.714 1.00 96.81 98 GLY A C 1
ATOM 757 O O . GLY A 1 98 ? -26.586 -1.666 29.836 1.00 96.81 98 GLY A O 1
ATOM 758 N N . ASP A 1 99 ? -27.054 -0.695 27.867 1.00 96.81 99 ASP A N 1
ATOM 759 C CA . ASP A 1 99 ? -28.447 -0.377 28.192 1.00 96.81 99 ASP A CA 1
ATOM 760 C C . ASP A 1 99 ? -29.262 -1.652 28.472 1.00 96.81 99 ASP A C 1
ATOM 762 O O . ASP A 1 99 ? -30.044 -1.701 29.427 1.00 96.81 99 ASP A O 1
ATOM 766 N N . ARG A 1 100 ? -29.036 -2.721 27.693 1.00 97.19 100 ARG A N 1
ATOM 767 C CA . ARG A 1 100 ? -29.667 -4.032 27.911 1.00 97.19 100 ARG A CA 1
ATOM 768 C C . ARG A 1 100 ? -29.282 -4.632 29.262 1.00 97.19 100 ARG A C 1
ATOM 770 O O . ARG A 1 100 ? -30.151 -5.132 29.974 1.00 97.19 100 ARG A O 1
ATOM 777 N N . LEU A 1 101 ? -28.004 -4.560 29.627 1.00 97.12 101 LEU A N 1
ATOM 778 C CA . LEU A 1 101 ? -27.493 -5.080 30.891 1.00 97.12 101 LEU A CA 1
ATOM 779 C C . LEU A 1 101 ? -28.042 -4.292 32.087 1.00 97.12 101 LEU A C 1
ATOM 781 O O . LEU A 1 101 ? -28.449 -4.894 33.077 1.00 97.12 101 LEU A O 1
ATOM 785 N N . ILE A 1 102 ? -28.137 -2.964 31.979 1.00 97.25 102 ILE A N 1
ATOM 786 C CA . ILE A 1 102 ? -28.749 -2.118 33.014 1.00 97.25 102 ILE A CA 1
ATOM 787 C C . ILE A 1 102 ? -30.233 -2.458 33.189 1.00 97.25 102 ILE A C 1
ATOM 789 O O . ILE A 1 102 ? -30.709 -2.549 34.321 1.00 97.25 102 ILE A O 1
ATOM 793 N N . LEU A 1 103 ? -30.974 -2.652 32.095 1.00 97.12 103 LEU A N 1
ATOM 794 C CA . LEU A 1 103 ? -32.380 -3.058 32.158 1.00 97.12 103 LEU A CA 1
ATOM 795 C C . LEU A 1 103 ? -32.546 -4.428 32.825 1.00 97.12 103 LEU A C 1
ATOM 797 O O . LEU A 1 103 ? -33.398 -4.575 33.700 1.00 97.12 103 LEU A O 1
ATOM 801 N N . ALA A 1 104 ? -31.707 -5.402 32.466 1.00 96.69 104 ALA A N 1
ATOM 802 C CA . ALA A 1 104 ? -31.714 -6.724 33.088 1.00 96.69 104 ALA A CA 1
ATOM 803 C C . ALA A 1 104 ? -31.381 -6.655 34.589 1.00 96.69 104 ALA A C 1
ATOM 805 O O . ALA A 1 104 ? -32.093 -7.242 35.401 1.00 96.69 104 ALA A O 1
ATOM 806 N N . ALA A 1 105 ? -30.363 -5.878 34.971 1.00 96.50 105 ALA A N 1
ATOM 807 C CA . ALA A 1 105 ? -29.987 -5.682 36.369 1.00 96.50 105 ALA A CA 1
ATOM 808 C C . ALA A 1 105 ? -31.116 -5.029 37.182 1.00 96.50 105 ALA A C 1
ATOM 810 O O . ALA A 1 105 ? -31.402 -5.463 38.293 1.00 96.50 105 ALA A O 1
ATOM 811 N N . LYS A 1 106 ? -31.807 -4.026 36.623 1.00 96.94 106 LYS A N 1
ATOM 812 C CA . LYS A 1 106 ? -32.975 -3.407 37.274 1.00 96.94 106 LYS A CA 1
ATOM 813 C C . LYS A 1 106 ? -34.108 -4.407 3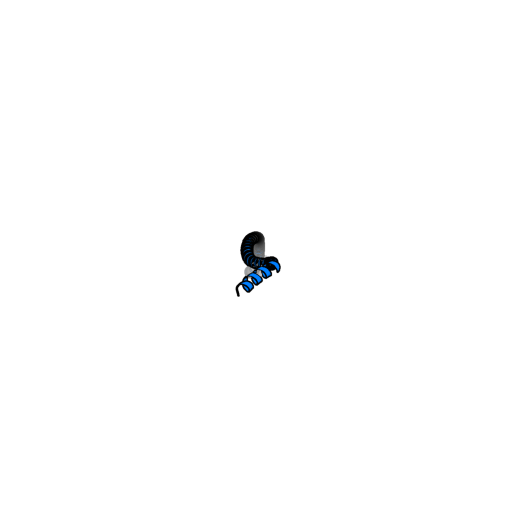7.494 1.00 96.94 106 LYS A C 1
ATOM 815 O O . LYS A 1 106 ? -34.665 -4.438 38.587 1.00 96.94 106 LYS A O 1
ATOM 820 N N . ALA A 1 107 ? -34.413 -5.236 36.495 1.00 96.38 107 ALA A N 1
ATOM 821 C CA . ALA A 1 107 ? -35.434 -6.274 36.618 1.00 96.38 107 ALA A CA 1
ATOM 822 C C . ALA A 1 107 ? -35.065 -7.316 37.690 1.00 96.38 107 ALA A C 1
ATOM 824 O O . ALA A 1 107 ? -35.914 -7.717 38.485 1.00 96.38 107 ALA A O 1
ATOM 825 N N . GLN A 1 108 ? -33.789 -7.708 37.759 1.00 96.25 108 GLN A N 1
ATOM 826 C CA . GLN A 1 108 ? -33.297 -8.639 38.773 1.00 96.25 108 GLN A CA 1
ATOM 827 C C . GLN A 1 108 ? -33.366 -8.044 40.187 1.00 96.25 108 GLN A C 1
ATOM 829 O O . GLN A 1 108 ? -33.846 -8.708 41.102 1.00 96.25 108 GLN A O 1
ATOM 834 N N . ILE A 1 109 ? -32.978 -6.775 40.358 1.00 96.38 109 ILE A N 1
ATOM 835 C CA . ILE A 1 109 ? -33.114 -6.055 41.634 1.00 96.38 109 ILE A CA 1
ATOM 836 C C . ILE A 1 109 ? -34.583 -5.988 42.061 1.00 96.38 109 ILE A C 1
ATOM 838 O O . ILE A 1 109 ? -34.899 -6.218 43.224 1.00 96.38 109 ILE A O 1
ATOM 842 N N . GLU A 1 110 ? -35.502 -5.688 41.143 1.00 96.00 110 GLU A N 1
ATOM 843 C CA . GLU A 1 110 ? -36.929 -5.613 41.462 1.00 96.00 110 GLU A CA 1
ATOM 844 C C . GLU A 1 110 ? -37.484 -6.969 41.931 1.00 96.00 110 GLU A C 1
ATOM 846 O O . GLU A 1 1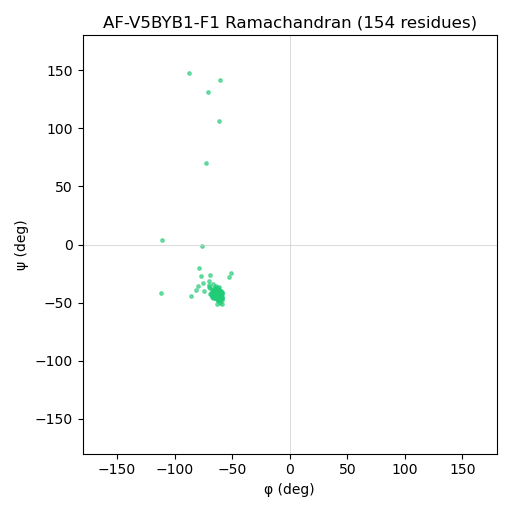10 ? -38.238 -7.036 42.909 1.00 96.00 110 GLU A O 1
ATOM 851 N N . GLN A 1 111 ? -37.042 -8.061 41.302 1.00 96.25 111 GLN A N 1
ATOM 852 C CA . GLN A 1 111 ? -37.368 -9.421 41.722 1.00 96.25 111 GLN A CA 1
ATOM 853 C C . GLN A 1 111 ? -36.790 -9.757 43.108 1.00 96.25 111 GLN A C 1
ATOM 855 O O . GLN A 1 111 ? -37.514 -10.282 43.958 1.00 96.25 111 GLN A O 1
ATOM 860 N N . GLU A 1 112 ? -35.520 -9.431 43.364 1.00 95.00 112 GLU A N 1
ATOM 861 C CA . GLU A 1 112 ? -34.875 -9.639 44.668 1.00 95.00 112 GLU A CA 1
ATOM 862 C C . GLU A 1 112 ? -35.552 -8.831 45.777 1.00 95.00 112 GLU A C 1
ATOM 864 O O . GLU A 1 112 ? -35.775 -9.343 46.876 1.00 95.00 112 GLU A O 1
ATOM 869 N N . VAL A 1 113 ? -35.953 -7.588 45.496 1.00 96.50 113 VAL A N 1
ATOM 870 C CA . VAL A 1 113 ? -36.702 -6.749 46.440 1.00 96.50 113 VAL A CA 1
ATOM 871 C C . VAL A 1 113 ? -38.045 -7.389 46.786 1.00 96.50 113 VAL A C 1
ATOM 873 O O . VAL A 1 113 ? -38.435 -7.376 47.957 1.00 96.50 113 VAL A O 1
ATOM 876 N N . GLN A 1 114 ? -38.753 -7.973 45.814 1.00 94.88 114 GLN A N 1
ATOM 877 C CA . GLN A 1 114 ? -40.008 -8.671 46.100 1.00 94.88 114 GLN A CA 1
ATOM 878 C C . GLN A 1 114 ? -39.806 -9.950 46.909 1.00 94.88 114 GLN A C 1
ATOM 880 O O . GLN A 1 114 ? -40.526 -10.143 47.890 1.00 94.88 114 GLN A O 1
ATOM 885 N N . GLN A 1 115 ? -38.799 -10.767 46.587 1.00 95.19 115 GLN A N 1
ATOM 886 C CA . GLN A 1 115 ? -38.449 -11.924 47.420 1.00 95.19 115 GLN A CA 1
ATOM 887 C C . GLN A 1 115 ? -38.076 -11.507 48.845 1.00 95.19 115 GLN A C 1
ATOM 889 O O . GLN A 1 115 ? -38.560 -12.091 49.813 1.00 95.19 115 GLN A O 1
ATOM 894 N N . THR A 1 116 ? -37.270 -10.456 48.991 1.00 94.19 116 THR A N 1
ATOM 895 C CA . THR A 1 116 ? -36.844 -9.950 50.302 1.00 94.19 116 THR A CA 1
ATOM 896 C C . THR A 1 116 ? -38.037 -9.455 51.113 1.00 94.19 116 THR A C 1
ATOM 898 O O . THR A 1 116 ? -38.136 -9.748 52.301 1.00 94.19 116 THR A O 1
ATOM 901 N N . LYS A 1 117 ? -38.994 -8.758 50.487 1.00 94.75 117 LYS A N 1
ATOM 902 C CA . LYS A 1 117 ? -40.237 -8.335 51.150 1.00 94.75 117 LYS A CA 1
ATOM 903 C C . LYS A 1 117 ? -41.091 -9.517 51.604 1.00 94.75 117 LYS A C 1
ATOM 905 O O . LYS A 1 117 ? -41.682 -9.441 52.679 1.00 94.75 117 LYS A O 1
ATOM 910 N N . GLU A 1 118 ? -41.181 -10.591 50.820 1.00 93.69 118 GLU A N 1
ATOM 911 C CA . GLU A 1 118 ? -41.886 -11.807 51.246 1.00 93.69 118 GLU A CA 1
ATOM 912 C C . GLU A 1 118 ? -41.206 -12.477 52.442 1.00 93.69 118 GLU A C 1
ATOM 914 O O . GLU A 1 118 ? -41.888 -12.840 53.403 1.00 93.69 118 GLU A O 1
ATOM 919 N N . THR A 1 119 ? -39.878 -12.597 52.422 1.00 93.75 119 THR A N 1
ATOM 920 C CA . THR A 1 119 ? -39.102 -13.121 53.555 1.00 93.75 119 THR A CA 1
ATOM 921 C C . THR A 1 119 ? -39.289 -12.252 54.797 1.00 93.75 119 THR A C 1
ATOM 923 O O . THR A 1 119 ? -39.645 -12.768 55.855 1.00 93.75 119 THR A O 1
ATOM 926 N N . LEU A 1 120 ? -39.189 -10.928 54.656 1.00 93.94 120 LEU A N 1
ATOM 927 C CA . LEU A 1 120 ? -39.392 -9.981 55.752 1.00 93.94 120 LEU A CA 1
ATOM 928 C C . LEU A 1 120 ? -40.804 -10.085 56.344 1.00 93.94 120 LEU A C 1
ATOM 930 O O . LEU A 1 120 ? -40.968 -10.046 57.558 1.00 93.94 120 LEU A O 1
ATOM 934 N N . ARG A 1 121 ? -41.841 -10.265 55.514 1.00 92.88 121 ARG A N 1
ATOM 935 C CA . ARG A 1 121 ? -43.214 -10.486 56.003 1.00 92.88 121 ARG A CA 1
ATOM 936 C C . ARG A 1 121 ? -43.323 -11.738 56.872 1.00 92.88 121 ARG A C 1
ATOM 938 O O . ARG A 1 121 ? -44.026 -11.698 57.878 1.00 92.88 121 ARG A O 1
ATOM 945 N N . LYS A 1 122 ? -42.639 -12.827 56.505 1.00 93.56 122 LYS A N 1
ATOM 946 C CA . LYS A 1 122 ? -42.608 -14.063 57.307 1.00 93.56 122 LYS A CA 1
ATOM 947 C C . LYS A 1 122 ? -41.893 -13.842 58.639 1.00 93.56 122 LYS A C 1
ATOM 949 O O . LYS A 1 122 ? -42.416 -14.253 59.671 1.00 93.56 122 LYS A O 1
ATOM 954 N N . GLU A 1 123 ? -40.752 -13.157 58.627 1.00 92.56 123 GLU A N 1
ATOM 955 C CA . GLU A 1 123 ? -40.001 -12.831 59.847 1.00 92.56 123 GLU A CA 1
ATOM 956 C C . GLU A 1 123 ? -40.796 -11.917 60.785 1.00 92.56 123 GLU A C 1
ATOM 958 O O . GLU A 1 123 ? -40.892 -12.195 61.977 1.00 92.56 123 GLU A O 1
ATOM 963 N N . VAL A 1 124 ? -41.442 -10.874 60.254 1.00 94.44 124 VAL A N 1
ATOM 964 C CA . VAL A 1 124 ? -42.291 -9.967 61.042 1.00 94.44 124 VAL A CA 1
ATOM 965 C C . VAL A 1 124 ? -43.500 -10.701 61.621 1.00 94.44 124 VAL A C 1
ATOM 967 O O . VAL A 1 124 ? -43.843 -10.471 62.777 1.00 94.44 124 VAL A O 1
ATOM 970 N N . ALA A 1 125 ? -44.133 -11.604 60.864 1.00 92.31 125 ALA A N 1
ATOM 971 C CA . ALA A 1 125 ? -45.231 -12.421 61.379 1.00 92.31 125 ALA A CA 1
ATOM 972 C C . ALA A 1 125 ? -44.772 -13.327 62.535 1.00 92.31 125 ALA A C 1
ATOM 974 O O . ALA A 1 125 ? -45.447 -13.391 63.560 1.00 92.31 125 ALA A O 1
ATOM 975 N N . ALA A 1 126 ? -43.607 -13.971 62.408 1.00 92.62 126 ALA A N 1
ATOM 976 C CA . ALA A 1 126 ? -43.023 -14.774 63.482 1.00 92.62 126 ALA A CA 1
ATOM 977 C C . ALA A 1 126 ? -42.700 -13.925 64.726 1.00 92.62 126 ALA A C 1
ATOM 979 O O . ALA A 1 126 ? -43.018 -14.321 65.848 1.00 92.62 126 ALA A O 1
ATOM 980 N N . LEU A 1 127 ? -42.137 -12.728 64.529 1.00 91.56 127 LEU A N 1
ATOM 981 C CA . LEU A 1 127 ? -41.837 -11.793 65.613 1.00 91.56 127 LEU A CA 1
ATOM 982 C C . LEU A 1 127 ? -43.114 -11.305 66.316 1.00 91.56 127 LEU A C 1
ATOM 984 O O . LEU A 1 127 ? -43.150 -11.226 67.540 1.00 91.56 127 LEU A O 1
ATOM 988 N N . ALA A 1 128 ? -44.173 -11.013 65.555 1.00 90.75 128 ALA A N 1
ATOM 989 C CA . ALA A 1 128 ? -45.462 -10.580 66.085 1.00 90.75 128 ALA A CA 1
ATOM 990 C C . ALA A 1 128 ? -46.144 -11.677 66.917 1.00 90.75 128 ALA A C 1
ATOM 992 O O . ALA A 1 128 ? -46.690 -11.374 67.976 1.00 90.75 128 ALA A O 1
ATOM 993 N N . VAL A 1 129 ? -46.075 -12.943 66.482 1.00 90.06 129 VAL A N 1
ATOM 994 C CA . VAL A 1 129 ? -46.564 -14.087 67.273 1.00 90.06 129 VAL A CA 1
ATOM 995 C C . VAL A 1 129 ? -45.777 -14.213 68.577 1.00 90.06 129 VAL A C 1
ATOM 997 O O . VAL A 1 129 ? -46.388 -14.273 69.638 1.00 90.06 129 VAL A O 1
ATOM 1000 N N . SER A 1 130 ? -44.442 -14.151 68.531 1.00 88.94 130 SER A N 1
ATOM 1001 C CA . SER A 1 130 ? -43.612 -14.211 69.745 1.00 88.94 130 SER A CA 1
ATOM 1002 C C . SER A 1 130 ? -43.874 -13.038 70.702 1.00 88.94 130 SER A C 1
ATOM 1004 O O . SER A 1 130 ? -43.918 -13.220 71.918 1.00 88.94 130 SER A O 1
ATOM 1006 N N . ALA A 1 131 ? -44.106 -11.833 70.176 1.00 86.94 131 ALA A N 1
ATOM 1007 C CA . ALA A 1 131 ? -44.498 -10.681 70.982 1.00 86.94 131 ALA A CA 1
ATOM 1008 C C . ALA A 1 131 ? -45.886 -10.873 71.620 1.00 86.94 131 ALA A C 1
ATOM 1010 O O . ALA A 1 131 ? -46.060 -10.568 72.799 1.00 86.94 131 ALA A O 1
ATOM 1011 N N . ALA A 1 132 ? -46.858 -11.416 70.881 1.00 86.94 132 ALA A N 1
ATOM 1012 C CA . ALA A 1 132 ? -48.179 -11.744 71.414 1.00 86.94 132 ALA A CA 1
ATOM 1013 C C . ALA A 1 132 ? -48.110 -12.828 72.506 1.00 86.94 132 ALA A C 1
ATOM 1015 O O . ALA A 1 132 ? -48.788 -12.703 73.524 1.00 86.94 132 ALA A O 1
ATOM 1016 N N . GLU A 1 133 ? -47.259 -13.846 72.342 1.00 84.75 133 GLU A N 1
ATOM 1017 C CA . GLU A 1 133 ? -46.986 -14.861 73.369 1.00 84.75 133 GLU A CA 1
ATOM 1018 C C . GLU A 1 133 ? -46.383 -14.238 74.635 1.00 84.75 133 GLU A C 1
ATOM 1020 O O . GLU A 1 133 ? -46.848 -14.521 75.737 1.00 84.75 133 GLU A O 1
ATOM 1025 N N . GLN A 1 134 ? -45.395 -13.346 74.500 1.00 83.62 134 GLN A N 1
ATOM 1026 C CA . GLN A 1 134 ? -44.790 -12.660 75.647 1.00 83.62 134 GLN A CA 1
ATOM 1027 C C . GLN A 1 134 ? -45.777 -11.739 76.374 1.00 83.62 134 GLN A C 1
ATOM 1029 O O . GLN A 1 134 ? -45.796 -11.725 77.604 1.00 83.62 134 GLN A O 1
ATOM 1034 N N . ILE A 1 135 ? -46.621 -11.005 75.640 1.00 82.69 135 ILE A N 1
ATOM 1035 C CA . ILE A 1 135 ? -47.685 -10.180 76.233 1.00 82.69 135 ILE A CA 1
ATOM 1036 C C . ILE A 1 135 ? -48.700 -11.066 76.960 1.00 82.69 135 ILE A C 1
ATOM 1038 O O . ILE A 1 135 ? -49.078 -10.748 78.082 1.00 82.69 135 ILE A O 1
ATOM 1042 N N . LEU A 1 136 ? -49.108 -12.197 76.373 1.00 78.12 136 LEU A N 1
ATOM 1043 C CA . LEU A 1 136 ? -50.023 -13.138 77.020 1.00 78.12 136 LEU A CA 1
ATOM 1044 C C . LEU A 1 136 ? -49.424 -13.699 78.318 1.00 78.12 136 LEU A C 1
ATOM 1046 O O . LEU A 1 136 ? -50.118 -13.757 79.325 1.00 78.12 136 LEU A O 1
ATOM 1050 N N . VAL A 1 137 ? -48.139 -14.066 78.322 1.00 76.88 137 VAL A N 1
ATOM 1051 C CA . VAL A 1 137 ? -47.432 -14.519 79.532 1.00 76.88 137 VAL A CA 1
ATOM 1052 C C . VAL A 1 137 ? -47.348 -13.411 80.586 1.00 76.88 137 VAL A C 1
ATOM 1054 O O . VAL A 1 137 ? -47.505 -13.700 81.768 1.00 76.88 137 VAL A O 1
ATOM 1057 N N . ALA A 1 138 ? -47.136 -12.155 80.181 1.00 72.25 138 ALA A N 1
ATOM 1058 C CA . ALA A 1 138 ? -47.109 -11.011 81.093 1.00 72.25 138 ALA A CA 1
ATOM 1059 C C . ALA A 1 138 ? -48.498 -10.667 81.670 1.00 72.25 138 ALA A C 1
ATOM 1061 O O . ALA A 1 138 ? -48.593 -10.275 82.830 1.00 72.25 138 ALA A O 1
ATOM 1062 N N . GLU A 1 139 ? -49.569 -10.841 80.890 1.00 67.12 139 GLU A N 1
ATOM 1063 C CA . GLU A 1 139 ? -50.961 -10.625 81.317 1.00 67.12 139 GLU A CA 1
ATOM 1064 C C . GLU A 1 139 ? -51.505 -11.804 82.154 1.00 67.12 139 GLU A C 1
ATOM 1066 O O . GLU A 1 139 ? -52.461 -11.644 82.923 1.00 67.12 139 GLU A O 1
ATOM 1071 N N . ILE A 1 140 ? -50.884 -12.990 82.055 1.00 60.38 140 ILE A N 1
ATOM 1072 C CA . ILE A 1 140 ? -51.076 -14.125 82.974 1.00 60.38 140 ILE A CA 1
ATOM 1073 C C . ILE A 1 140 ? -50.386 -13.788 84.308 1.00 60.38 140 ILE A C 1
ATOM 1075 O O . ILE A 1 140 ? -49.364 -14.339 84.711 1.00 60.38 140 ILE A O 1
ATOM 1079 N N . ASP A 1 141 ? -50.979 -12.841 85.026 1.00 57.03 141 ASP A N 1
ATOM 1080 C CA . ASP A 1 141 ? -50.655 -12.557 86.413 1.00 57.03 141 ASP A CA 1
ATOM 1081 C C . ASP A 1 141 ? -51.180 -13.708 87.292 1.00 57.03 141 ASP A C 1
ATOM 1083 O O . ASP A 1 141 ? -52.341 -14.134 87.198 1.00 57.03 141 ASP A O 1
ATOM 1087 N N . LYS A 1 142 ? -50.314 -14.215 88.178 1.00 55.94 142 LYS A N 1
ATOM 1088 C CA . LYS A 1 142 ? -50.630 -15.245 89.183 1.00 55.94 142 LYS A CA 1
ATOM 1089 C C . LYS A 1 142 ? -51.875 -14.904 90.010 1.00 55.94 142 LYS A C 1
ATOM 1091 O O . LYS A 1 142 ? -52.531 -15.821 90.505 1.00 55.94 142 LYS A O 1
ATOM 1096 N N . THR A 1 143 ? -52.223 -13.625 90.132 1.00 55.59 143 THR A N 1
ATOM 1097 C CA . THR A 1 143 ? -53.404 -13.163 90.873 1.00 55.59 143 THR A CA 1
ATOM 1098 C C . THR A 1 143 ? -54.739 -13.533 90.210 1.00 55.59 143 THR A C 1
ATOM 1100 O O . THR A 1 143 ? -55.651 -13.959 90.915 1.00 55.59 143 THR A O 1
ATOM 1103 N N . LYS A 1 144 ? -54.872 -13.502 88.872 1.00 54.66 144 LYS A N 1
ATOM 1104 C CA . LYS A 1 144 ? -56.130 -13.901 88.191 1.00 54.66 144 LYS A CA 1
ATOM 1105 C C . LYS A 1 144 ? -56.331 -15.419 88.125 1.00 54.66 144 LYS A C 1
ATOM 1107 O O . LYS A 1 144 ? -57.464 -15.894 88.074 1.00 54.66 144 LYS A O 1
ATOM 1112 N N . HIS A 1 145 ? -55.249 -16.201 88.134 1.00 56.16 145 HIS A N 1
ATOM 1113 C CA . HIS A 1 145 ? -55.335 -17.667 88.105 1.00 56.16 145 HIS A CA 1
ATOM 1114 C C . HIS A 1 145 ? -55.759 -18.265 89.453 1.00 56.16 145 HIS A C 1
ATOM 1116 O O . HIS A 1 145 ? -56.493 -19.252 89.464 1.00 56.16 145 HIS A O 1
ATOM 1122 N N . GLN A 1 146 ? -55.379 -17.655 90.581 1.00 58.34 146 GLN A N 1
ATOM 1123 C CA . GLN A 1 146 ? -55.849 -18.103 91.897 1.00 58.34 146 GLN A CA 1
ATOM 1124 C C . GLN A 1 146 ? -57.366 -17.930 92.051 1.00 58.34 146 GLN A C 1
ATOM 1126 O O . GLN A 1 146 ? -58.026 -18.874 92.477 1.00 58.34 146 GLN A O 1
ATOM 1131 N N . GLU A 1 147 ? -57.944 -16.812 91.593 1.00 56.62 147 GLU A N 1
ATOM 1132 C CA . GLU A 1 147 ? -59.401 -16.604 91.639 1.00 56.62 147 GLU A CA 1
ATOM 1133 C C . GLU A 1 147 ? -60.191 -17.597 90.770 1.00 56.62 147 GLU A C 1
ATOM 1135 O O . GLU A 1 147 ? -61.275 -18.035 91.161 1.00 56.62 147 GLU A O 1
ATOM 1140 N N . ILE A 1 148 ? -59.680 -17.973 89.592 1.00 60.97 148 ILE A N 1
ATOM 1141 C CA . ILE A 1 148 ? -60.363 -18.923 88.696 1.00 60.97 148 ILE A CA 1
ATOM 1142 C C . ILE A 1 148 ? -60.249 -20.355 89.232 1.00 60.97 148 ILE A C 1
ATOM 1144 O O . ILE A 1 148 ? -61.235 -21.096 89.209 1.00 60.97 148 ILE A O 1
ATOM 1148 N N . VAL A 1 149 ? -59.085 -20.734 89.765 1.00 63.56 149 VAL A N 1
ATOM 1149 C CA . VAL A 1 149 ? -58.878 -22.053 90.379 1.00 63.56 149 VAL A CA 1
ATOM 1150 C C . VAL A 1 149 ? -59.694 -22.189 91.671 1.00 63.56 149 VAL A C 1
ATOM 1152 O O . VAL A 1 149 ? -60.323 -23.228 91.862 1.00 63.56 149 VAL A O 1
ATOM 1155 N 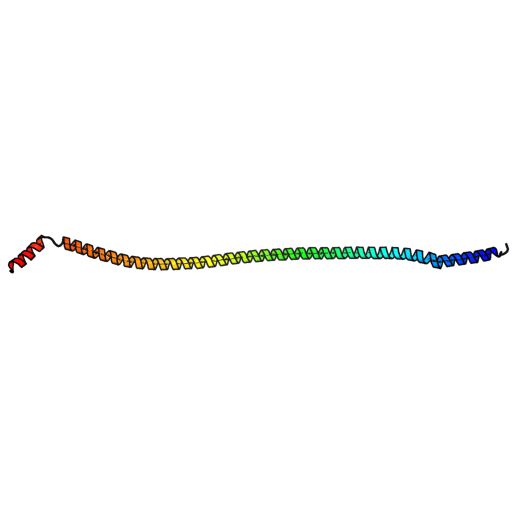N . GLU A 1 150 ? -59.799 -21.141 92.500 1.00 63.41 150 GLU A N 1
ATOM 1156 C CA . GLU A 1 150 ? -60.696 -21.128 93.670 1.00 63.41 150 GLU A CA 1
ATOM 1157 C C . GLU A 1 150 ? -62.185 -21.163 93.295 1.00 63.41 150 GLU A C 1
ATOM 1159 O O . GLU A 1 150 ? -62.989 -21.779 93.998 1.00 63.41 150 GLU A O 1
ATOM 1164 N N . LYS A 1 151 ? -62.589 -20.535 92.182 1.00 62.88 151 LYS A N 1
ATOM 1165 C CA . LYS A 1 151 ? -63.982 -20.607 91.702 1.00 62.88 151 LYS A CA 1
ATOM 1166 C C . LYS A 1 151 ? -64.365 -21.985 91.168 1.00 62.88 151 LYS A C 1
ATOM 1168 O O . LYS A 1 151 ? -65.536 -22.351 91.260 1.00 62.88 151 LYS A O 1
ATOM 1173 N N . ILE A 1 152 ? -63.417 -22.726 90.596 1.00 65.56 152 ILE A N 1
ATOM 1174 C CA . ILE A 1 152 ? -63.656 -24.082 90.086 1.00 65.56 152 ILE A CA 1
ATOM 1175 C C . ILE A 1 152 ? -63.610 -25.107 91.226 1.00 65.56 152 ILE A C 1
ATOM 1177 O O . ILE A 1 152 ? -64.465 -25.988 91.269 1.00 65.56 152 ILE A O 1
ATOM 1181 N N . SER A 1 153 ? -62.696 -24.963 92.191 1.00 60.47 153 SER A N 1
ATOM 1182 C CA . SER A 1 153 ? -62.615 -25.871 93.344 1.00 60.47 153 SER A CA 1
ATOM 1183 C C . SER A 1 153 ? -63.798 -25.743 94.311 1.00 60.47 153 SER A C 1
ATOM 1185 O O . SER A 1 153 ? -64.155 -26.728 94.940 1.00 60.47 153 SER A O 1
ATOM 1187 N N . LYS A 1 154 ? -64.471 -24.584 94.379 1.00 58.75 154 LYS A N 1
ATOM 1188 C CA . LYS A 1 154 ? -65.737 -24.404 95.127 1.00 58.75 154 LYS A CA 1
ATOM 1189 C C . LYS A 1 154 ? -66.986 -24.986 94.441 1.00 58.75 154 LYS A C 1
ATOM 1191 O O . LYS A 1 154 ? -68.083 -24.844 94.979 1.00 58.75 154 LYS A O 1
ATOM 1196 N N . ARG A 1 155 ? -66.857 -25.569 93.244 1.00 51.69 155 ARG A N 1
ATOM 1197 C CA . ARG A 1 155 ? -67.963 -26.181 92.479 1.00 51.69 155 ARG A CA 1
ATOM 1198 C C . ARG A 1 155 ? -67.886 -27.712 92.379 1.00 51.69 155 ARG A C 1
ATOM 1200 O O . ARG A 1 155 ? -68.742 -28.296 91.715 1.00 51.69 155 ARG A O 1
ATOM 1207 N N . LEU A 1 156 ? -66.904 -28.327 93.038 1.00 44.91 156 LEU A N 1
ATOM 1208 C CA . LEU A 1 156 ? -66.854 -29.750 93.395 1.00 44.91 156 LEU A CA 1
ATOM 1209 C C . LEU A 1 156 ? -67.147 -29.889 94.892 1.00 44.91 156 LEU A C 1
ATOM 1211 O O . LEU A 1 156 ? -67.767 -30.908 95.257 1.00 44.91 156 LEU A O 1
#

InterPro domains:
  IPR002146 ATP synthase, F0 complex, subunit b/b', bacterial/chloroplast [MF_01398] (1-138)
  IPR002146 ATP synthase, F0 complex, subunit b/b', bacterial/chloroplast [PF00430] (6-136)
  IPR005864 ATP synthase, F0 complex, subunit b, bacterial [TIGR01144] (10-154)
  IPR028987 F-type ATP synthase subunit B-like, membrane domain superfamily [SSF81573] (64-121)
  IPR050059 ATP synthase B chain [PTHR33445] (2-155)

Sequence (156 aa):
MSINITLIGQMITFALLIWFVMEYVWPVLFAALEERKKKIAEGLAAAEKGQEEMLLAEQKAKGLLKNAKDQSSEIVSMAQKQASDIVEDSKSAAKKEGDRLILAAKAQIEQEVQQTKETLRKEVAALAVSAAEQILVAEIDKTKHQEIVEKISKRL

Secondary structure (DSSP, 8-state):
----HHHHHHHHHHHHHHHHIIIIIHHHHHHHHHHHHHHHHHHHHHHHHHHHHHHHHHHHHHHHHHHHHHHHHHHHHHHHHHHHHHHHHHHHHHHHHHHHHHHHHHHHHHHHHHHHHHHHHHHHHHHHHHHHHHHHHHH--HHHHHHHHHHHHTT-

Mean predicted aligned error: 13.74 Å

Radius of gyration: 65.67 Å; Cα contacts (8 Å, |Δi|>4): 5; chains: 1; bounding box: 127×38×181 Å

Solvent-accessible surface area (backbone atoms only — not comparable to full-atom values): 8457 Å² total; per-residue (Å²): 132,79,92,48,74,66,58,57,52,49,50,52,53,51,50,52,49,52,51,48,40,58,70,58,51,46,55,54,55,51,52,56,51,48,52,50,52,48,53,51,52,54,50,51,53,51,50,53,50,50,52,52,52,49,53,53,50,50,52,50,51,53,50,51,54,49,52,52,51,52,50,53,52,49,52,53,52,52,50,52,49,52,51,52,52,52,52,51,52,50,50,52,51,51,49,54,51,49,54,50,51,52,52,51,50,52,54,51,51,55,52,50,53,50,52,49,51,54,52,49,51,52,52,50,50,55,50,51,50,54,49,52,52,52,50,51,55,65,70,59,42,73,72,64,53,50,57,54,53,53,60,55,63,75,73,114

Foldseek 3Di:
DDPDPVVVVVVVVVVVVVVCCVVPVVVVVVVVVVVVVVVVVVVVVVVVVVVVVVVVVVVVVVVVVVVVVVVVVVVVVVVVVVVVVVVVVVVVVVVVVVVVVVVVVVVVVVVVVVVVVVVVVVVVVVVVVVVVVVVVVVVPDPVVVVVVVVVVVVVD

Organism: NCBI:txid1116472